Protein AF-A0A3D6EUZ1-F1 (afdb_monomer_lite)

Secondary structure (DSSP, 8-state):
------HHHHHHHHHTT--------SS-HHHHHHHHHHHH----EEEEEEEEEEEETTEEEEEEEEEEE-TTSS-EEEEE--TT---

Radius of gyration: 16.71 Å; chains: 1; bounding box: 43×28×43 Å

Sequence (87 aa):
MKLKLDNDVIAEDFFQHAHLLGIVAPVKDYHFIWHVNNRMGYQFRLHTDTEMHLRKKNRDYYFPVFVHLAAGCSIGHYIYNNQNKGE

pLDDT: mean 89.3, std 7.54, range [50.12, 95.75]

Structure (mmCIF, N/CA/C/O backbone):
data_AF-A0A3D6EUZ1-F1
#
_entry.id   AF-A0A3D6EUZ1-F1
#
loop_
_atom_site.group_PDB
_atom_site.id
_atom_site.type_symbol
_atom_site.label_atom_id
_atom_site.label_alt_id
_atom_site.label_comp_id
_atom_site.label_asym_id
_atom_site.label_entity_id
_atom_site.label_seq_id
_atom_site.pdbx_PDB_ins_code
_atom_site.Cartn_x
_atom_site.Cartn_y
_atom_site.Cartn_z
_atom_site.occupancy
_atom_site.B_iso_or_equiv
_atom_site.auth_seq_id
_atom_site.auth_comp_id
_atom_site.auth_asym_id
_atom_site.auth_atom_id
_atom_site.pdbx_PDB_model_num
ATOM 1 N N . MET A 1 1 ? -30.360 13.186 -28.767 1.00 50.12 1 MET A N 1
ATOM 2 C CA . MET A 1 1 ? -30.006 11.966 -28.012 1.00 50.12 1 MET A CA 1
ATOM 3 C C . MET A 1 1 ? -29.023 12.381 -26.923 1.00 50.12 1 MET A C 1
ATOM 5 O O . MET A 1 1 ? -27.980 12.922 -27.261 1.00 50.12 1 MET A O 1
ATOM 9 N N . LYS A 1 2 ? -29.396 12.299 -25.641 1.00 57.41 2 LYS A N 1
ATOM 10 C CA . LYS A 1 2 ? -28.567 12.802 -24.532 1.00 57.41 2 LYS A CA 1
ATOM 11 C C . LYS A 1 2 ? -27.675 11.649 -24.067 1.00 57.41 2 LYS A C 1
ATOM 13 O O . LYS A 1 2 ? -28.160 10.752 -23.388 1.00 57.41 2 LYS A O 1
ATOM 18 N N . LEU A 1 3 ? -26.421 11.628 -24.514 1.00 75.81 3 LEU A N 1
ATOM 19 C CA . LEU A 1 3 ? -25.436 10.642 -24.067 1.00 75.81 3 LEU A CA 1
ATOM 20 C C . LEU A 1 3 ? -25.147 10.925 -22.590 1.00 75.81 3 LEU A C 1
ATOM 22 O O . LEU A 1 3 ? -24.587 11.968 -22.253 1.00 75.81 3 LEU A O 1
ATOM 26 N N . LYS A 1 4 ? -25.627 10.048 -21.709 1.00 84.62 4 LYS A N 1
ATOM 27 C CA . LYS A 1 4 ? -25.341 10.104 -20.278 1.00 84.62 4 LYS A CA 1
ATOM 28 C C . LYS A 1 4 ? -24.198 9.133 -20.016 1.00 84.62 4 LYS A C 1
ATOM 30 O O . LYS A 1 4 ? -24.279 7.982 -20.427 1.00 84.62 4 LYS A O 1
ATOM 35 N N . LEU A 1 5 ? -23.146 9.626 -19.373 1.00 85.81 5 LEU A N 1
ATOM 36 C CA . LEU A 1 5 ? -22.049 8.790 -18.915 1.00 85.81 5 LEU A CA 1
ATOM 37 C C . LEU A 1 5 ? -22.576 7.853 -17.825 1.00 85.81 5 LEU A C 1
ATOM 39 O O . LEU A 1 5 ? -23.184 8.321 -16.856 1.00 85.81 5 LEU A O 1
ATOM 43 N N . ASP A 1 6 ? -22.379 6.556 -18.018 1.00 90.50 6 ASP A N 1
ATOM 44 C CA . ASP A 1 6 ? -22.702 5.546 -17.021 1.00 90.50 6 ASP A CA 1
ATOM 45 C C . ASP A 1 6 ? -21.466 5.312 -16.148 1.00 90.50 6 ASP A C 1
ATOM 47 O O . ASP A 1 6 ? -20.513 4.650 -16.553 1.00 90.50 6 ASP A O 1
ATOM 51 N N . ASN A 1 7 ? -21.448 5.944 -14.975 1.00 91.75 7 ASN A N 1
ATOM 52 C CA . ASN A 1 7 ? -20.313 5.848 -14.062 1.00 91.75 7 ASN A CA 1
ATOM 53 C C . ASN A 1 7 ? -20.185 4.457 -13.432 1.00 91.75 7 ASN A C 1
ATOM 55 O O . ASN A 1 7 ? -19.079 4.101 -13.033 1.00 91.75 7 ASN A O 1
ATOM 59 N N . ASP A 1 8 ? -21.275 3.690 -13.344 1.00 92.56 8 ASP A N 1
ATOM 60 C CA . ASP A 1 8 ? -21.260 2.372 -12.709 1.00 92.56 8 ASP A CA 1
ATOM 61 C C . ASP A 1 8 ? -20.506 1.381 -13.602 1.00 92.56 8 ASP A C 1
ATOM 63 O O . ASP A 1 8 ? -19.584 0.712 -13.138 1.00 92.56 8 ASP A O 1
ATOM 67 N N . VAL A 1 9 ? -20.795 1.399 -14.908 1.00 93.50 9 VAL A N 1
ATOM 68 C CA . VAL A 1 9 ? -20.066 0.607 -15.916 1.00 93.50 9 VAL A CA 1
ATOM 69 C C . VAL A 1 9 ? -18.578 0.971 -15.944 1.00 93.50 9 VAL A C 1
ATOM 71 O O . VAL A 1 9 ? -17.720 0.096 -15.997 1.00 93.50 9 VAL A O 1
ATOM 74 N N . ILE A 1 10 ? -18.249 2.264 -15.862 1.00 93.56 10 ILE A N 1
ATOM 75 C CA . ILE A 1 10 ? -16.849 2.720 -15.861 1.00 93.56 10 ILE A CA 1
ATOM 76 C C . ILE A 1 10 ? -16.115 2.261 -14.603 1.00 93.56 10 ILE A C 1
ATOM 78 O O . ILE A 1 10 ? -14.950 1.873 -14.678 1.00 93.56 10 ILE A O 1
ATOM 82 N N . ALA A 1 11 ? -16.769 2.328 -13.443 1.00 92.94 11 ALA A N 1
ATOM 83 C CA . ALA A 1 11 ? -16.177 1.868 -12.197 1.00 92.94 11 ALA A CA 1
ATOM 84 C C . ALA A 1 11 ? -15.926 0.356 -12.236 1.00 92.94 11 ALA A C 1
ATOM 86 O O . ALA A 1 11 ? -14.848 -0.090 -11.844 1.00 92.94 11 ALA A O 1
ATOM 87 N N . GLU A 1 12 ? -16.881 -0.422 -12.745 1.00 93.25 12 GLU A N 1
ATOM 88 C CA . GLU A 1 12 ? -16.737 -1.869 -12.889 1.00 93.25 12 GLU A CA 1
ATOM 89 C C . GLU A 1 12 ? -15.557 -2.222 -13.808 1.00 93.25 12 GLU A C 1
ATOM 91 O O . GLU A 1 12 ? -14.650 -2.935 -13.379 1.00 93.25 12 GLU A O 1
ATOM 96 N N . ASP A 1 13 ? -15.477 -1.615 -14.996 1.00 92.81 13 ASP A N 1
ATOM 97 C CA . ASP A 1 13 ? -14.359 -1.803 -15.931 1.00 92.81 13 ASP A CA 1
ATOM 98 C C . ASP A 1 13 ? -13.005 -1.377 -15.341 1.00 92.81 13 ASP A C 1
ATOM 100 O O . ASP A 1 13 ? -11.977 -2.002 -15.619 1.00 92.81 13 ASP A O 1
ATOM 104 N N . PHE A 1 14 ? -12.977 -0.319 -14.526 1.00 90.69 14 PHE A N 1
ATOM 105 C CA . PHE A 1 14 ? -11.751 0.174 -13.899 1.00 90.69 14 PHE A CA 1
ATOM 106 C C . PHE A 1 14 ? -11.242 -0.768 -12.797 1.00 90.69 14 PHE A C 1
ATOM 108 O O . PHE A 1 14 ? -10.038 -1.013 -12.697 1.00 90.69 14 PHE A O 1
ATOM 115 N N . PHE A 1 15 ? -12.141 -1.311 -11.971 1.00 90.94 15 PHE A N 1
ATOM 116 C CA . PHE A 1 15 ? -11.782 -2.142 -10.817 1.00 90.94 15 PHE A CA 1
ATOM 117 C C . PHE A 1 15 ? -11.841 -3.653 -11.080 1.00 90.94 15 PHE A C 1
ATOM 119 O O . PHE A 1 15 ? -11.455 -4.418 -10.199 1.00 90.94 15 PHE A O 1
ATOM 126 N N . GLN A 1 16 ? -12.248 -4.108 -12.269 1.00 93.00 16 GLN A N 1
ATOM 127 C CA . GLN A 1 16 ? -12.416 -5.536 -12.592 1.00 93.00 16 GLN A CA 1
ATOM 128 C C . GLN A 1 16 ? -11.178 -6.415 -12.316 1.00 93.00 16 GLN A C 1
ATOM 130 O O . GLN A 1 16 ? -11.303 -7.611 -12.058 1.00 93.00 16 GLN A O 1
ATOM 135 N N . HIS A 1 17 ? -9.973 -5.837 -12.367 1.00 90.88 17 HIS A N 1
ATOM 136 C CA . HIS A 1 17 ? -8.705 -6.535 -12.117 1.00 90.88 17 HIS A CA 1
ATOM 137 C C . HIS A 1 17 ? -8.067 -6.168 -10.770 1.00 90.88 17 HIS A C 1
ATOM 139 O O . HIS A 1 17 ? -6.952 -6.596 -10.466 1.00 90.88 17 HIS A O 1
ATOM 145 N N . ALA A 1 18 ? -8.747 -5.356 -9.959 1.00 92.69 18 ALA A N 1
ATOM 146 C CA . ALA A 1 18 ? -8.287 -5.010 -8.629 1.00 92.69 18 ALA A CA 1
ATOM 147 C C . ALA A 1 18 ? -8.628 -6.145 -7.658 1.00 92.69 18 ALA A C 1
ATOM 149 O O . ALA A 1 18 ? -9.778 -6.559 -7.519 1.00 92.69 18 ALA A O 1
ATOM 150 N N . HIS A 1 19 ? -7.617 -6.624 -6.940 1.00 92.06 19 HIS A N 1
ATOM 151 C CA . HIS A 1 19 ? -7.788 -7.624 -5.895 1.00 92.06 19 HIS A CA 1
ATOM 152 C C . HIS A 1 19 ? -7.406 -7.027 -4.545 1.00 92.06 19 HIS A C 1
ATOM 154 O O . HIS A 1 19 ? -6.336 -6.436 -4.398 1.00 92.06 19 HIS A O 1
ATOM 160 N N . LEU A 1 20 ? -8.275 -7.212 -3.551 1.00 92.38 20 LEU A N 1
ATOM 161 C CA . LEU A 1 20 ? -8.029 -6.809 -2.171 1.00 92.38 20 LEU A CA 1
ATOM 162 C C . LEU A 1 20 ? -7.825 -8.051 -1.302 1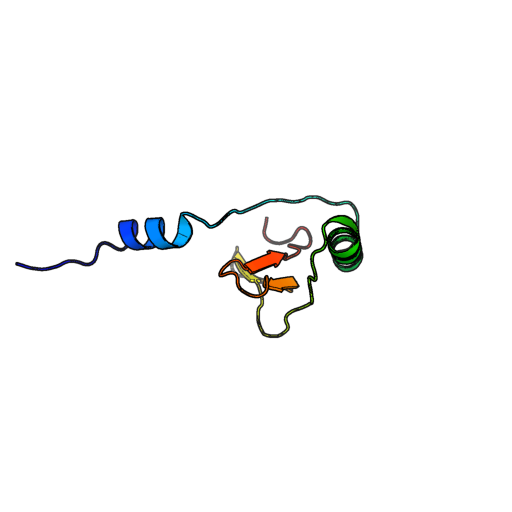.00 92.38 20 LEU A C 1
ATOM 164 O O . LEU A 1 20 ? -8.636 -8.975 -1.328 1.00 92.38 20 LEU A O 1
ATOM 168 N N . LEU A 1 21 ? -6.753 -8.055 -0.511 1.00 92.94 21 LEU A N 1
ATOM 169 C CA . LEU A 1 21 ? -6.416 -9.138 0.407 1.00 92.94 21 LEU A CA 1
ATOM 170 C C . LEU A 1 21 ? -6.186 -8.578 1.813 1.00 92.94 21 LEU A C 1
ATOM 172 O O . LEU A 1 21 ? -5.343 -7.705 2.008 1.00 92.94 21 LEU A O 1
ATOM 176 N N . GLY A 1 22 ? -6.910 -9.114 2.796 1.00 92.56 22 GLY A N 1
ATOM 177 C CA . GLY A 1 22 ? -6.668 -8.848 4.213 1.00 92.56 22 GLY A CA 1
ATOM 178 C C . GLY A 1 22 ? -5.649 -9.829 4.787 1.00 92.56 22 GLY A C 1
ATOM 179 O O . GLY A 1 22 ? -5.781 -11.037 4.598 1.00 92.56 22 GLY A O 1
ATOM 180 N N . ILE A 1 23 ? -4.640 -9.322 5.496 1.00 91.62 23 ILE A N 1
ATOM 181 C CA . ILE A 1 23 ? -3.598 -10.140 6.128 1.00 91.62 23 ILE A CA 1
ATOM 182 C C . ILE A 1 23 ? -3.487 -9.754 7.599 1.00 91.62 23 ILE A C 1
ATOM 184 O O . ILE A 1 23 ? -3.283 -8.587 7.927 1.00 91.62 23 ILE A O 1
ATOM 188 N N . VAL A 1 24 ? -3.562 -10.751 8.481 1.00 91.56 24 VAL A N 1
ATOM 189 C CA . VAL A 1 24 ? -3.270 -10.599 9.909 1.00 91.56 24 VAL A CA 1
ATOM 190 C C . VAL A 1 24 ? -1.960 -11.314 10.207 1.00 91.56 24 VAL A C 1
ATOM 192 O O . VAL A 1 24 ? -1.809 -12.496 9.899 1.00 91.56 24 VAL A O 1
ATOM 195 N N . ALA A 1 25 ? -1.003 -10.603 10.801 1.00 89.75 25 ALA A N 1
ATOM 196 C CA . ALA A 1 25 ? 0.307 -11.152 11.128 1.00 89.75 25 ALA A CA 1
ATOM 197 C C . ALA A 1 25 ? 0.777 -10.675 12.515 1.00 89.75 25 ALA A C 1
ATOM 199 O O . ALA A 1 25 ? 0.628 -9.495 12.832 1.00 89.75 25 ALA A O 1
ATOM 200 N N . PRO A 1 26 ? 1.398 -11.545 13.336 1.00 90.75 26 PRO A N 1
ATOM 201 C CA . PRO A 1 26 ? 1.875 -11.197 14.676 1.00 90.75 26 PRO A CA 1
ATOM 202 C C . PRO A 1 26 ? 3.267 -10.534 14.651 1.00 90.75 26 PRO A C 1
ATOM 204 O O . PRO A 1 26 ? 4.085 -10.752 15.542 1.00 90.75 26 PRO A O 1
ATOM 207 N N . VAL A 1 27 ? 3.582 -9.767 13.605 1.00 92.00 27 VAL A N 1
ATOM 208 C CA . VAL A 1 27 ? 4.897 -9.135 13.407 1.00 92.00 27 VAL A CA 1
ATOM 209 C C . VAL A 1 27 ? 4.730 -7.666 13.032 1.00 92.00 27 VAL A C 1
ATOM 211 O O . VAL A 1 27 ? 3.680 -7.252 12.546 1.00 92.00 27 VAL A O 1
ATOM 214 N N . LYS A 1 28 ? 5.779 -6.864 13.238 1.00 90.31 28 LYS A N 1
ATOM 215 C CA . LYS A 1 28 ? 5.784 -5.463 12.791 1.00 90.31 28 LYS A CA 1
ATOM 216 C C . LYS A 1 28 ? 5.774 -5.385 11.261 1.00 90.31 28 LYS A C 1
ATOM 218 O O . LYS A 1 28 ? 6.284 -6.281 10.586 1.00 90.31 28 LYS A O 1
ATOM 223 N N . ASP A 1 29 ? 5.242 -4.290 10.733 1.00 89.88 29 ASP A N 1
ATOM 224 C CA . ASP A 1 29 ? 5.152 -3.997 9.298 1.00 89.88 29 ASP A CA 1
ATOM 225 C C . ASP A 1 29 ? 6.472 -4.213 8.544 1.00 89.88 29 ASP A C 1
ATOM 227 O O . ASP A 1 29 ? 6.507 -4.988 7.593 1.00 89.88 29 ASP A O 1
ATOM 231 N N . TYR A 1 30 ? 7.581 -3.625 8.990 1.00 90.75 30 TYR A N 1
ATOM 232 C CA . TYR A 1 30 ? 8.865 -3.758 8.300 1.00 90.75 30 TYR A CA 1
ATOM 233 C C . TYR A 1 30 ? 9.388 -5.205 8.289 1.00 90.75 30 TYR A C 1
ATOM 235 O O . TYR A 1 30 ? 10.003 -5.627 7.310 1.00 90.75 30 TYR A O 1
ATOM 243 N N . HIS A 1 31 ? 9.118 -5.992 9.340 1.00 94.19 31 HIS A N 1
ATOM 244 C CA . HIS A 1 31 ? 9.465 -7.417 9.371 1.00 94.19 31 HIS A CA 1
ATOM 245 C C . HIS A 1 31 ? 8.611 -8.211 8.382 1.00 94.19 31 HIS A C 1
ATOM 247 O O . HIS A 1 31 ? 9.136 -9.062 7.665 1.00 94.19 31 HIS A O 1
ATOM 253 N N . PHE A 1 32 ? 7.311 -7.915 8.311 1.00 94.44 32 PHE A N 1
ATOM 254 C CA . PHE A 1 32 ? 6.418 -8.523 7.331 1.00 94.44 32 PHE A CA 1
ATOM 255 C C . PHE A 1 32 ? 6.882 -8.233 5.899 1.00 94.44 32 PHE A C 1
ATOM 257 O O . PHE A 1 32 ? 7.077 -9.163 5.118 1.00 94.44 32 PHE A O 1
ATOM 264 N N . ILE A 1 33 ? 7.147 -6.963 5.581 1.00 95.31 33 ILE A N 1
ATOM 265 C CA . ILE A 1 33 ? 7.642 -6.537 4.266 1.00 95.31 33 ILE A CA 1
ATOM 266 C C . ILE A 1 33 ? 8.967 -7.224 3.926 1.00 95.31 33 ILE A C 1
ATOM 268 O O . ILE A 1 33 ? 9.130 -7.735 2.818 1.00 95.31 33 ILE A O 1
ATOM 272 N N . TRP A 1 34 ? 9.892 -7.318 4.886 1.00 94.50 34 TRP A N 1
ATOM 273 C CA . TRP A 1 34 ? 11.143 -8.048 4.695 1.00 94.50 34 TRP A CA 1
ATOM 274 C C . TRP A 1 34 ? 10.899 -9.525 4.353 1.00 94.50 34 TRP A C 1
ATOM 276 O O . TRP A 1 34 ? 11.503 -10.045 3.416 1.00 94.50 34 TRP A O 1
ATOM 286 N N . HIS A 1 35 ? 9.988 -10.209 5.049 1.00 94.44 35 HIS A N 1
ATOM 287 C CA . HIS A 1 35 ? 9.648 -11.596 4.726 1.00 94.44 35 HIS A CA 1
ATOM 288 C C . HIS A 1 35 ? 9.019 -11.748 3.339 1.00 94.44 35 HIS A C 1
ATOM 290 O O . HIS A 1 35 ? 9.410 -12.656 2.605 1.00 94.44 35 HIS A O 1
ATOM 296 N N . VAL A 1 36 ? 8.082 -10.871 2.972 1.00 94.44 36 VAL A N 1
ATOM 297 C CA . VAL A 1 36 ? 7.423 -10.889 1.657 1.00 94.44 36 VAL A CA 1
ATOM 298 C C . VAL A 1 36 ? 8.448 -10.714 0.540 1.00 94.44 36 VAL A C 1
ATOM 300 O O . VAL A 1 36 ? 8.476 -11.520 -0.389 1.00 94.44 36 VAL A O 1
ATOM 303 N N . ASN A 1 37 ? 9.336 -9.727 0.667 1.00 95.75 37 ASN A N 1
ATOM 304 C CA . ASN A 1 37 ? 10.367 -9.467 -0.334 1.00 95.75 37 ASN A CA 1
ATOM 305 C C . ASN A 1 37 ? 11.305 -10.669 -0.518 1.00 95.75 37 ASN A C 1
ATOM 307 O O . ASN A 1 37 ? 11.558 -11.094 -1.643 1.00 95.75 37 ASN A O 1
ATOM 311 N N . ASN A 1 38 ? 11.778 -11.268 0.579 1.00 94.94 38 ASN A N 1
ATOM 312 C CA . ASN A 1 38 ? 12.728 -12.382 0.505 1.00 94.94 38 ASN A CA 1
ATOM 313 C C . ASN A 1 38 ? 12.106 -13.705 0.040 1.00 94.94 38 ASN A C 1
ATOM 315 O O . ASN A 1 38 ? 12.811 -14.534 -0.527 1.00 94.94 38 ASN A O 1
ATOM 319 N N . ARG A 1 39 ? 10.816 -13.944 0.311 1.00 94.44 39 ARG A N 1
ATOM 320 C CA . ARG A 1 39 ? 10.176 -15.244 0.032 1.00 94.44 39 ARG A CA 1
ATOM 321 C C . ARG A 1 39 ? 9.379 -15.280 -1.263 1.00 94.44 39 ARG A C 1
ATOM 323 O O . ARG A 1 39 ? 9.241 -16.353 -1.834 1.00 94.44 39 ARG A O 1
ATOM 330 N N . MET A 1 40 ? 8.836 -14.144 -1.700 1.00 91.19 40 MET A N 1
ATOM 331 C CA . MET A 1 40 ? 7.942 -14.081 -2.863 1.00 91.19 40 MET A CA 1
ATOM 332 C C . MET A 1 40 ? 8.550 -13.342 -4.061 1.00 91.19 40 MET A C 1
ATOM 334 O O . MET A 1 40 ? 7.891 -13.196 -5.081 1.00 91.19 40 MET A O 1
ATOM 338 N N . GLY A 1 41 ? 9.801 -12.879 -3.954 1.00 86.75 41 GLY A N 1
ATOM 339 C CA . GLY A 1 41 ? 10.503 -12.201 -5.050 1.00 86.75 41 GLY A CA 1
ATOM 340 C C . GLY A 1 41 ? 10.049 -10.760 -5.300 1.00 86.75 41 GLY A C 1
ATOM 341 O O . GLY A 1 41 ? 10.475 -10.147 -6.275 1.00 86.75 41 GLY A O 1
ATOM 342 N N . TYR A 1 42 ? 9.215 -10.200 -4.422 1.00 92.00 42 TYR A N 1
ATOM 343 C CA . TYR A 1 42 ? 8.795 -8.804 -4.501 1.00 92.00 42 TYR A CA 1
ATOM 344 C C . TYR A 1 42 ? 9.872 -7.845 -3.983 1.00 92.00 42 TYR A C 1
ATOM 346 O O . TYR A 1 42 ? 10.800 -8.217 -3.264 1.00 92.00 42 TYR A O 1
ATOM 354 N N . GLN A 1 43 ? 9.732 -6.573 -4.350 1.00 93.62 43 GLN A N 1
ATOM 355 C CA . GLN A 1 43 ? 10.608 -5.484 -3.912 1.00 93.62 43 GLN A CA 1
ATOM 356 C C . GLN A 1 43 ? 9.768 -4.321 -3.384 1.00 93.62 43 GLN A C 1
ATOM 358 O O . GLN A 1 43 ? 9.815 -3.216 -3.922 1.00 93.62 43 GLN A O 1
ATOM 363 N N . PHE A 1 44 ? 8.967 -4.585 -2.353 1.00 95.12 44 PHE A N 1
ATOM 364 C CA . PHE A 1 44 ? 8.195 -3.561 -1.661 1.00 95.12 44 PHE A CA 1
ATOM 365 C C . PHE A 1 44 ? 9.119 -2.561 -0.970 1.00 95.12 44 PHE A C 1
ATOM 367 O O . PHE A 1 44 ? 10.006 -2.949 -0.202 1.00 95.12 44 PHE A O 1
ATOM 374 N N . ARG A 1 45 ? 8.881 -1.273 -1.223 1.00 93.06 45 ARG A N 1
ATOM 375 C CA . ARG A 1 45 ? 9.578 -0.146 -0.589 1.00 93.06 45 ARG A CA 1
ATOM 376 C C . ARG A 1 45 ? 8.567 0.854 -0.059 1.00 93.06 45 ARG A C 1
ATOM 378 O O . ARG A 1 45 ? 7.489 0.987 -0.630 1.00 93.06 45 ARG A O 1
ATOM 385 N N . LEU A 1 46 ? 8.924 1.542 1.023 1.00 92.81 46 LEU A N 1
ATOM 386 C CA . LEU A 1 46 ? 8.111 2.636 1.544 1.00 92.81 46 LEU A CA 1
ATOM 387 C C . LEU A 1 46 ? 7.994 3.720 0.468 1.00 92.81 46 LEU A C 1
ATOM 389 O O . LEU A 1 46 ? 9.012 4.170 -0.057 1.00 92.81 46 LEU A O 1
ATOM 393 N N . HIS A 1 47 ? 6.767 4.118 0.153 1.00 92.56 47 HIS A N 1
ATOM 394 C CA . HIS A 1 47 ? 6.485 5.182 -0.796 1.00 92.56 47 HIS A CA 1
ATOM 395 C C . HIS A 1 47 ? 6.044 6.425 -0.024 1.00 92.56 47 HIS A C 1
ATOM 397 O O . HIS A 1 47 ? 5.003 6.412 0.623 1.00 92.56 47 HIS A O 1
ATOM 403 N N . THR A 1 48 ? 6.856 7.483 -0.046 1.00 87.06 48 THR A N 1
ATOM 404 C CA . THR A 1 48 ? 6.619 8.700 0.753 1.00 87.06 48 THR A CA 1
ATOM 405 C C . THR A 1 48 ? 5.514 9.583 0.194 1.00 87.06 48 THR A C 1
ATOM 407 O O . THR A 1 48 ? 4.943 10.380 0.927 1.00 87.06 48 THR A O 1
ATOM 410 N N . ASP A 1 49 ? 5.200 9.422 -1.090 1.00 87.44 49 ASP A N 1
ATOM 411 C CA . ASP A 1 49 ? 4.268 10.301 -1.797 1.00 87.44 49 ASP A CA 1
ATOM 412 C C . ASP A 1 49 ? 2.847 9.717 -1.829 1.00 87.44 49 ASP A C 1
ATOM 414 O O . ASP A 1 49 ? 1.927 10.315 -2.381 1.00 87.44 49 ASP A O 1
ATOM 418 N N . THR A 1 50 ? 2.653 8.515 -1.276 1.00 85.75 50 THR A N 1
ATOM 419 C CA . THR A 1 50 ? 1.348 7.849 -1.229 1.00 85.75 50 THR A CA 1
ATOM 420 C C . THR A 1 50 ? 1.050 7.385 0.182 1.00 85.75 50 THR A C 1
ATOM 422 O O . THR A 1 50 ? 1.765 6.561 0.746 1.00 85.75 50 THR A O 1
ATOM 425 N N . GLU A 1 51 ? -0.063 7.872 0.716 1.00 85.88 51 GLU A N 1
ATOM 426 C CA . GLU A 1 51 ? -0.597 7.472 2.010 1.00 85.88 51 GLU A CA 1
ATOM 427 C C . GLU A 1 51 ? -2.020 6.952 1.840 1.00 85.88 51 GLU A C 1
ATOM 429 O O . GLU A 1 51 ? -2.803 7.478 1.047 1.00 85.88 51 GLU A O 1
ATOM 434 N N . MET A 1 52 ? -2.368 5.922 2.608 1.00 89.12 52 MET A N 1
ATOM 435 C CA . MET A 1 52 ? -3.750 5.469 2.689 1.00 89.12 52 MET A CA 1
ATOM 436 C C . MET A 1 52 ? -4.476 6.318 3.733 1.00 89.12 52 MET A C 1
ATOM 438 O O . MET A 1 52 ? -4.161 6.242 4.923 1.00 89.12 52 MET A O 1
ATOM 442 N N . HIS A 1 53 ? -5.447 7.115 3.288 1.00 91.12 53 HIS A N 1
ATOM 4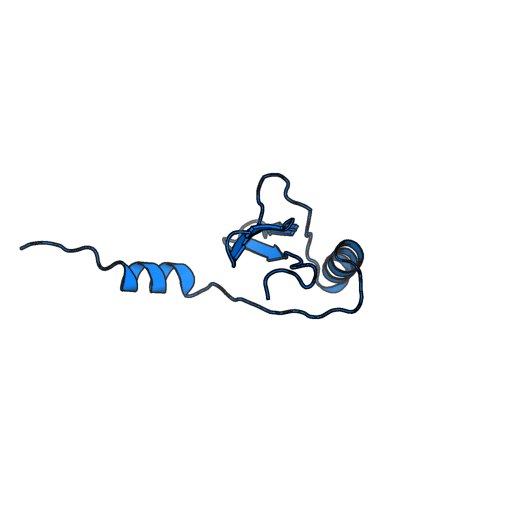43 C CA . HIS A 1 53 ? -6.269 7.963 4.151 1.00 91.12 53 HIS A CA 1
ATOM 444 C C . HIS A 1 53 ? -7.625 7.310 4.421 1.00 91.12 53 HIS A C 1
ATOM 446 O O . HIS A 1 53 ? -8.337 6.901 3.505 1.00 91.12 53 HIS A O 1
ATOM 452 N N . LEU A 1 54 ? -7.996 7.229 5.697 1.00 90.94 54 LEU A N 1
ATOM 453 C CA . LEU A 1 54 ? -9.297 6.744 6.145 1.00 90.94 54 LEU A CA 1
ATOM 454 C C . LEU A 1 54 ? -9.930 7.764 7.090 1.00 90.94 54 LEU A C 1
ATOM 456 O O . LEU A 1 54 ? -9.390 8.052 8.158 1.00 90.94 54 LEU A O 1
ATOM 460 N N . ARG A 1 55 ? -11.126 8.248 6.746 1.00 91.06 55 ARG A N 1
ATOM 461 C CA . ARG A 1 55 ? -11.931 9.105 7.625 1.00 91.06 55 ARG A CA 1
ATOM 462 C C . ARG A 1 55 ? -13.043 8.305 8.292 1.00 91.06 55 ARG A C 1
ATOM 464 O O . ARG A 1 55 ? -13.940 7.798 7.625 1.00 91.06 55 ARG A O 1
ATOM 471 N N . LYS A 1 56 ? -13.024 8.222 9.624 1.00 90.81 56 LYS A N 1
ATOM 472 C CA . LYS A 1 56 ? -14.026 7.480 10.406 1.00 90.81 56 LYS A CA 1
ATOM 473 C C . LYS A 1 56 ? -14.320 8.167 11.734 1.00 90.81 56 LYS A C 1
ATOM 475 O O . LYS A 1 56 ? -13.403 8.587 12.429 1.00 90.81 56 LYS A O 1
ATOM 480 N N . LYS A 1 57 ? -15.603 8.273 12.109 1.00 88.62 57 LYS A N 1
ATOM 481 C CA . LYS A 1 57 ? -16.058 8.907 13.370 1.00 88.62 57 LYS A CA 1
ATOM 482 C C . LYS A 1 57 ? -15.413 10.285 13.619 1.00 88.62 57 LYS A C 1
ATOM 484 O O . LYS A 1 57 ? -14.967 10.582 14.723 1.00 88.62 57 LYS A O 1
ATOM 489 N N . ASN A 1 58 ? -15.357 11.110 12.571 1.00 91.25 58 ASN A N 1
ATOM 490 C CA . ASN A 1 58 ? -14.753 12.446 12.597 1.00 91.25 58 ASN A CA 1
ATOM 491 C C . ASN A 1 58 ? -13.253 12.468 12.966 1.00 91.25 58 ASN A C 1
ATOM 493 O O . ASN A 1 58 ? -12.758 13.455 13.504 1.00 91.25 58 ASN A O 1
ATOM 497 N N . ARG A 1 59 ? -12.541 11.367 12.700 1.00 92.12 59 ARG A N 1
ATOM 498 C CA . ARG A 1 59 ? -11.087 11.248 12.820 1.00 92.12 59 ARG A CA 1
ATOM 499 C C . ARG A 1 59 ? -10.496 10.824 11.486 1.00 92.12 59 ARG A C 1
ATOM 501 O O . ARG A 1 59 ? -11.078 9.990 10.792 1.00 92.12 59 ARG A O 1
ATOM 508 N N . ASP A 1 60 ? -9.339 11.386 11.175 1.00 92.06 60 ASP A N 1
ATOM 509 C CA . ASP A 1 60 ? -8.553 11.057 9.996 1.00 92.06 60 ASP A CA 1
ATOM 510 C C . ASP A 1 60 ? -7.388 10.149 10.410 1.00 92.06 60 ASP A C 1
ATOM 512 O O . ASP A 1 60 ? -6.655 10.442 11.357 1.00 92.06 60 ASP A O 1
ATOM 516 N N . TYR A 1 61 ? -7.256 9.020 9.723 1.00 91.88 61 TYR A N 1
ATOM 517 C CA . TYR A 1 61 ? -6.183 8.051 9.896 1.00 91.88 61 TYR A CA 1
ATOM 518 C C . TYR A 1 61 ? -5.336 8.026 8.631 1.00 91.88 61 TYR A C 1
ATOM 520 O O . TYR A 1 61 ? -5.881 7.967 7.530 1.00 91.88 61 TYR A O 1
ATOM 528 N N . TYR A 1 62 ? -4.020 8.030 8.809 1.00 91.12 62 TYR A N 1
ATOM 529 C CA . TYR A 1 62 ? -3.046 7.978 7.728 1.00 91.12 62 TYR A CA 1
ATOM 530 C C . TYR A 1 62 ? -2.149 6.772 7.957 1.00 91.12 62 TYR A C 1
ATOM 532 O O . TYR A 1 62 ? -1.623 6.585 9.061 1.00 91.12 62 TYR A O 1
ATOM 540 N N . PHE A 1 63 ? -2.015 5.938 6.932 1.00 91.12 63 PHE A N 1
ATOM 541 C CA . PHE A 1 63 ? -1.200 4.733 6.990 1.00 91.12 63 PHE A CA 1
ATOM 542 C C . PHE A 1 63 ? -0.128 4.769 5.899 1.00 91.12 63 PHE A C 1
ATOM 544 O O . PHE A 1 63 ? -0.456 5.054 4.742 1.00 91.12 63 PHE A O 1
ATOM 551 N N . PRO A 1 64 ? 1.135 4.452 6.241 1.00 90.12 64 PRO A N 1
ATOM 552 C CA . PRO A 1 64 ? 2.198 4.358 5.254 1.00 90.12 64 PRO A CA 1
ATOM 553 C C . PRO A 1 64 ? 1.911 3.221 4.274 1.00 90.12 64 PRO A C 1
ATOM 555 O O . PRO A 1 64 ? 1.378 2.172 4.657 1.00 90.12 64 PRO A O 1
ATOM 558 N N . VAL A 1 65 ? 2.304 3.424 3.018 1.00 93.94 65 VAL A N 1
ATOM 559 C CA . VAL A 1 65 ? 2.108 2.451 1.944 1.00 93.94 65 VAL A CA 1
ATOM 560 C C . VAL A 1 65 ? 3.459 1.960 1.440 1.00 93.94 65 VAL A C 1
ATOM 562 O O . VAL A 1 65 ? 4.357 2.736 1.112 1.00 93.94 65 VAL A O 1
ATOM 565 N N . PHE A 1 66 ? 3.599 0.642 1.361 1.00 94.94 66 PHE A N 1
ATOM 566 C CA . PHE A 1 66 ? 4.694 -0.019 0.676 1.00 94.94 66 PHE A CA 1
ATOM 567 C C . PHE A 1 66 ? 4.246 -0.405 -0.727 1.00 94.94 66 PHE A C 1
ATOM 569 O O . PHE A 1 66 ? 3.192 -1.020 -0.894 1.00 94.94 66 PHE A O 1
ATOM 576 N N . VAL A 1 67 ? 5.055 -0.073 -1.728 1.00 94.56 67 VAL A N 1
ATOM 577 C CA . VAL A 1 67 ? 4.712 -0.258 -3.141 1.00 94.56 67 VAL A CA 1
ATOM 578 C C . VAL A 1 67 ? 5.734 -1.154 -3.822 1.00 94.56 67 VAL A C 1
ATOM 580 O O . VAL A 1 67 ? 6.939 -1.029 -3.595 1.00 94.56 67 VAL A O 1
ATOM 583 N N . HIS A 1 68 ? 5.242 -2.047 -4.675 1.00 94.12 68 HIS A N 1
ATOM 584 C CA . HIS A 1 68 ? 6.041 -2.784 -5.642 1.00 94.12 68 HIS A CA 1
ATOM 585 C C . HIS A 1 68 ? 5.390 -2.680 -7.024 1.00 94.12 68 HIS A C 1
ATOM 587 O O . HIS A 1 68 ? 4.264 -3.135 -7.222 1.00 94.12 68 HIS A O 1
ATOM 593 N N . LE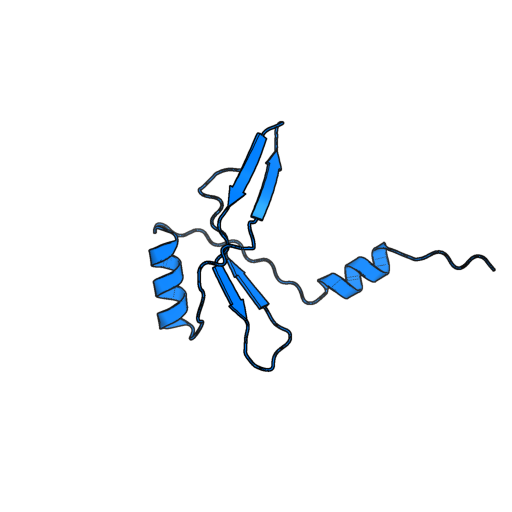U A 1 69 ? 6.107 -2.084 -7.975 1.00 91.19 69 LEU A N 1
ATOM 594 C CA . LEU A 1 69 ? 5.683 -1.972 -9.368 1.00 91.19 69 LEU A CA 1
ATOM 595 C C . LEU A 1 69 ? 6.487 -2.972 -10.197 1.00 91.19 69 LEU A C 1
ATOM 597 O O . LEU A 1 69 ? 7.719 -2.908 -10.219 1.00 91.19 69 LEU A O 1
ATOM 601 N N . ALA A 1 70 ? 5.803 -3.904 -10.855 1.00 86.00 70 ALA A N 1
ATOM 602 C CA . ALA A 1 70 ? 6.462 -4.880 -11.710 1.00 86.00 70 ALA A CA 1
ATOM 603 C C . ALA A 1 70 ? 6.927 -4.206 -13.013 1.00 86.00 70 ALA A C 1
ATOM 605 O O . ALA A 1 70 ? 6.141 -3.575 -13.719 1.00 86.00 70 ALA A O 1
ATOM 606 N N . ALA A 1 71 ? 8.214 -4.333 -13.345 1.00 83.69 71 ALA A N 1
ATOM 607 C CA . ALA A 1 71 ? 8.764 -3.747 -14.565 1.00 83.69 71 ALA A CA 1
ATOM 608 C C . ALA A 1 71 ? 8.100 -4.356 -15.812 1.00 83.69 71 ALA A C 1
ATOM 610 O O . ALA A 1 71 ? 7.972 -5.573 -15.924 1.00 83.69 71 ALA A O 1
ATOM 611 N N . GLY A 1 72 ? 7.684 -3.506 -16.754 1.00 83.00 72 GLY A N 1
ATOM 612 C CA . GLY A 1 72 ? 7.043 -3.947 -17.998 1.00 83.00 72 GLY A CA 1
ATOM 613 C C . GLY A 1 72 ? 5.618 -4.489 -17.835 1.00 83.00 72 GLY A C 1
ATOM 614 O O . GLY A 1 72 ? 5.058 -4.985 -18.807 1.00 83.00 72 GLY A O 1
ATOM 615 N N . CYS A 1 73 ? 5.021 -4.387 -16.644 1.00 79.19 73 CYS A N 1
ATOM 616 C CA . CYS A 1 73 ? 3.625 -4.735 -16.390 1.00 79.19 73 CYS A CA 1
ATOM 617 C C . CYS A 1 73 ? 2.840 -3.508 -15.914 1.00 79.19 73 CYS A C 1
ATOM 619 O O . CYS A 1 73 ? 3.378 -2.619 -15.262 1.00 79.19 73 CYS A O 1
ATOM 621 N N . SER A 1 74 ? 1.535 -3.495 -16.180 1.00 83.19 74 SER A N 1
ATOM 622 C CA . SER A 1 74 ? 0.588 -2.508 -15.640 1.00 83.19 74 SER A CA 1
ATOM 623 C C . SER A 1 74 ? 0.056 -2.893 -14.251 1.00 83.19 74 SER A C 1
ATOM 625 O O . SER A 1 74 ? -0.970 -2.376 -13.817 1.00 83.19 74 SER A O 1
ATOM 627 N N . ILE A 1 75 ? 0.724 -3.827 -13.563 1.00 87.50 75 ILE A N 1
ATOM 628 C CA . ILE A 1 75 ? 0.316 -4.341 -12.253 1.00 87.50 75 ILE A CA 1
ATOM 629 C C . ILE A 1 75 ? 1.147 -3.651 -11.170 1.00 87.50 75 ILE A C 1
ATOM 631 O O . ILE A 1 75 ? 2.378 -3.742 -11.153 1.00 87.50 75 ILE A O 1
ATOM 635 N N . GLY A 1 76 ? 0.454 -2.979 -10.254 1.00 91.38 76 GLY A N 1
ATOM 636 C CA . GLY A 1 76 ? 1.027 -2.402 -9.044 1.00 91.38 76 GLY A CA 1
ATOM 637 C C . GLY A 1 76 ? 0.526 -3.137 -7.808 1.00 91.38 76 GLY A C 1
ATOM 638 O O . GLY A 1 76 ? -0.665 -3.418 -7.683 1.00 91.38 76 GLY A O 1
ATOM 639 N N . HIS A 1 77 ? 1.433 -3.428 -6.882 1.00 93.81 77 HIS A N 1
ATOM 640 C CA . HIS A 1 77 ? 1.096 -4.005 -5.588 1.00 93.81 77 HIS A CA 1
ATOM 641 C C . HIS A 1 77 ? 1.296 -2.972 -4.482 1.00 93.81 77 HIS A C 1
ATOM 643 O O . H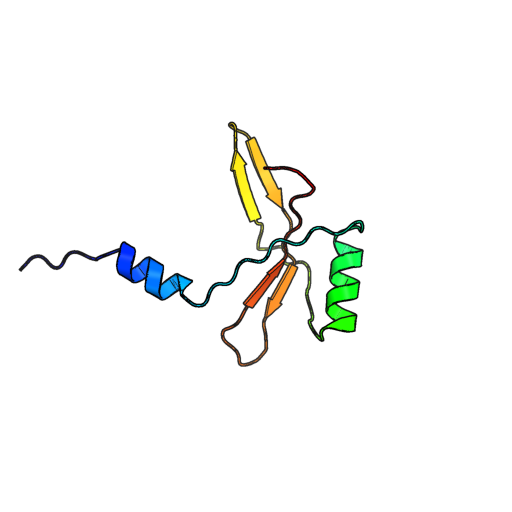IS A 1 77 ? 2.331 -2.304 -4.424 1.00 93.81 77 HIS A O 1
ATOM 649 N N . TYR A 1 78 ? 0.325 -2.899 -3.574 1.00 94.25 78 TYR A N 1
ATOM 650 C CA . TYR A 1 78 ? 0.280 -1.936 -2.478 1.00 94.25 78 TYR A CA 1
ATOM 651 C C . TYR A 1 78 ? -0.011 -2.670 -1.171 1.00 94.25 78 TYR A C 1
ATOM 653 O O . TYR A 1 78 ? -0.925 -3.490 -1.107 1.00 94.25 78 TYR A O 1
ATOM 661 N N . ILE A 1 79 ? 0.762 -2.378 -0.128 1.00 94.75 79 ILE A N 1
ATOM 662 C CA . ILE A 1 79 ? 0.555 -2.914 1.220 1.00 94.75 79 ILE A CA 1
ATOM 663 C C . ILE A 1 79 ? 0.555 -1.745 2.197 1.00 94.75 79 ILE A C 1
ATOM 665 O O . ILE A 1 79 ? 1.527 -0.998 2.266 1.00 94.75 79 ILE A O 1
ATOM 669 N N . TYR A 1 80 ? -0.505 -1.614 2.988 1.00 93.81 80 TYR A N 1
ATOM 670 C CA . TYR A 1 80 ? -0.550 -0.707 4.132 1.00 93.81 80 TYR A CA 1
ATOM 671 C C . TYR A 1 80 ? -0.862 -1.508 5.397 1.00 93.81 80 TYR A C 1
ATOM 673 O O . TYR A 1 80 ? -1.511 -2.552 5.344 1.00 93.81 80 TYR A O 1
ATOM 681 N N . ASN A 1 81 ? -0.393 -1.026 6.544 1.00 91.19 81 ASN A N 1
ATOM 682 C CA . ASN A 1 81 ? -0.726 -1.603 7.842 1.00 91.19 81 ASN A CA 1
ATOM 683 C C . ASN A 1 81 ? -1.718 -0.675 8.552 1.00 91.19 81 ASN A C 1
ATOM 685 O O . ASN A 1 81 ? -1.383 0.471 8.845 1.00 91.19 81 ASN A O 1
ATOM 689 N N . ASN A 1 82 ? -2.922 -1.170 8.851 1.00 89.12 82 ASN A N 1
ATOM 690 C CA . ASN A 1 82 ? -3.955 -0.403 9.554 1.00 89.12 82 ASN A CA 1
ATOM 691 C C . ASN A 1 82 ? -3.645 -0.190 11.051 1.00 89.12 82 ASN A C 1
ATOM 693 O O . ASN A 1 82 ? -4.368 0.523 11.735 1.00 89.12 82 ASN A O 1
ATOM 697 N N . GLN A 1 83 ? -2.584 -0.803 11.583 1.00 84.56 83 GLN A N 1
ATOM 698 C CA . GLN A 1 83 ? -2.158 -0.752 12.984 1.00 84.56 83 GLN A CA 1
ATOM 699 C C . GLN A 1 83 ? -3.266 -1.121 13.983 1.00 84.56 83 GLN A C 1
ATOM 701 O O . GLN A 1 83 ? -3.265 -0.607 15.104 1.00 84.56 83 GLN A O 1
ATOM 706 N N . ASN A 1 84 ? -4.224 -1.971 13.588 1.00 82.56 84 ASN A N 1
ATOM 707 C CA . ASN A 1 84 ? -5.437 -2.246 14.367 1.00 82.56 84 ASN A CA 1
ATOM 708 C C . ASN A 1 84 ? -6.248 -0.965 14.694 1.00 82.56 84 ASN A C 1
ATOM 710 O O . ASN A 1 84 ? -6.866 -0.831 15.750 1.00 82.56 84 ASN A O 1
ATOM 714 N N . LYS A 1 85 ? -6.185 0.032 13.807 1.00 80.62 85 LYS A N 1
ATOM 715 C CA . LYS A 1 85 ? -6.923 1.297 13.865 1.00 80.62 85 LYS A CA 1
ATOM 716 C C . LYS A 1 85 ? -7.838 1.384 12.646 1.00 80.62 85 LYS A C 1
ATOM 718 O O . LYS A 1 85 ? -7.512 0.891 11.573 1.00 80.62 85 LYS A O 1
ATOM 723 N N . GLY A 1 86 ? -8.972 2.062 12.796 1.00 71.19 86 GLY A N 1
ATOM 724 C CA . GLY A 1 86 ? -9.890 2.317 11.681 1.00 71.19 86 GLY A CA 1
ATOM 725 C C . GLY A 1 86 ? -10.913 1.207 11.399 1.00 71.19 86 GLY A C 1
ATOM 726 O O . GLY A 1 86 ? -11.870 1.470 10.668 1.00 71.19 86 GLY A O 1
ATOM 727 N N . GLU A 1 87 ? -10.785 0.031 12.025 1.00 64.25 87 GLU A N 1
ATOM 728 C CA . GLU A 1 87 ? -11.848 -0.993 12.104 1.00 64.25 87 GLU A CA 1
ATOM 729 C C . GLU A 1 87 ? -13.042 -0.585 12.971 1.00 64.25 87 GLU A C 1
ATOM 731 O O . GLU A 1 87 ? -12.984 0.437 13.702 1.00 64.25 87 GLU A O 1
#

Foldseek 3Di:
DDDDDDVVVVVCVVCVPPDDDDDDDPDDPVVVQVCCCVPVVFDWDWDPVDWDWDADPNDIDTWTWTWTDDPPDPDIDIDTDCVPPPD

=== Feature glossary ===
A reading guide for the features in this record.

Start from the sequence.

  · Sequence gives the chain of amino acids in standard one-letter code (A=alanine, C=cysteine, …, Y=tyrosine), read N→C. It is the only feature that is directly encoded by the gene; all structural features are derived from the folded form of this sequence.

Fold it, and you get atomic coordinates and the backbone conformation that goes with them.

  · The mmCIF table is the protein's shape written out 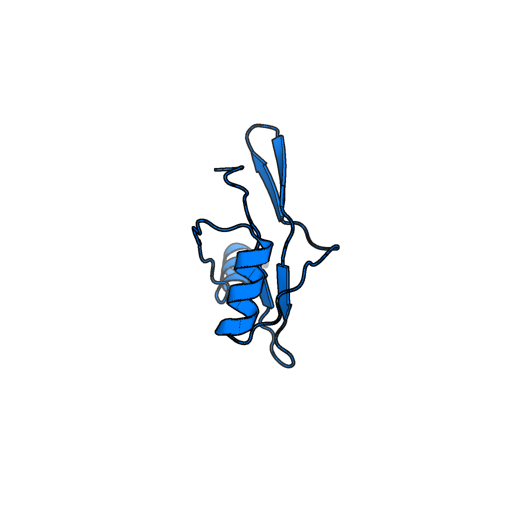atom by atom. For each backbone N, Cα, C, and carbonyl O, it records an (x, y, z) coordinate triple in Å plus the residue type, chain letter, and residue number.

  · Backbone dihedral angles. Every residue except chain termini has a φ (preceding-C → N → Cα → C) and a ψ (N → Cα → C → next-N). They are reported in degrees following the IUPAC sign convention. Secondary structure is essentially a statement about which (φ, ψ) basin each residue occupies.

  · DSSP 8-state secondary structure assigns each residue one of H (α-helix), G (3₁₀-helix), I (π-helix), E (extended β-strand), B (isolated β-bridge), T (hydrogen-bonded turn), S (bend), or '-' (coil). The assignment is computed from backbone hydrogen-bond geometry via the Kabsch–Sander algorithm.

  · P-SEA three-state annotation labels each residue as helix, strand, or coil based purely on the geometry of the Cα trace. It serves as a fallback when the full backbone (and thus DSSP) is unavailable.

Summarize the fold with a handful of shape descriptors and a per-residue structural alphabet.

  · Radius of gyration (Rg) is the root-mean-square distance of Cα atoms from their centroid — a single number for overall size and compactness. A globular domain of N residues has Rg ≈ 2.2·N^0.38 Å; an extended or disordered chain has a much larger Rg. The Cα contact count is the number of residue pairs whose Cα atoms are within 8 Å and are more than four positions apart in sequence — a standard proxy for tertiary packing density. The bounding box is the smallest axis-aligned box enclosing all Cα atoms.

  · Foldseek's 3Di representation compresses backbone geometry into a per-residue letter drawn from a learned twenty-state alphabet. It captures the tertiary interaction pattern around each residue — which residues are packed against it in space, regardless of where they are in sequence.

  · Accessible surface area quantifies burial. A residue with SASA near zero is packed into the hydrophobic core; one with SASA >100 Å² sits on the surface. Computed here via the Shrake–Rupley numerical algorithm with a 1.4 Å probe.

Ask how reliable the model is.

  · For AlphaFold models, the B-factor field carries pLDDT — the model's own estimate of local accuracy on a 0–100 scale. Regions with pLDDT<50 should be treated as essentially unmodeled; they often correspond to intrinsically disordered segments.

  · For experimental (PDB) structures, the B-factor (temperature factor) quantifies the positional spread of each atom in the crystal — a combination of thermal vibration and static disorder — in units of Å². High B-factors mark flexible loops or poorly resolved regions; low B-factors mark the rigid, well-ordered core.

  · PAE(i, j) answers: if I align the predicted and true structures on residue i, how far off (in Å) do I expect residue j to be? A block-diagonal PAE matrix with low values on the blocks and high values off-diagonal is the signature of a multi-domain protein with confidently predicted domains but uncertain inter-domain orientation.

Place it in context: what it resembles, what it is annotated as, and how it looks.

  · Structural nearest neighbors (via Foldseek easy-search vs the PDB). Reported per hit: target PDB id, E-value, and alignment TM-score. A TM-score above ~0.5 is the conventional threshold for 'same fold'.

  · Functional annotations link the protein to curated databases. InterPro entries identify conserved domains and families by matching the sequence against member-database signatures (Pfam, PROSITE, CDD, …). Gene Ontology (GO) terms describe molecular function, biological process, and cellular component in a controlled vocabulary. CATH places the structu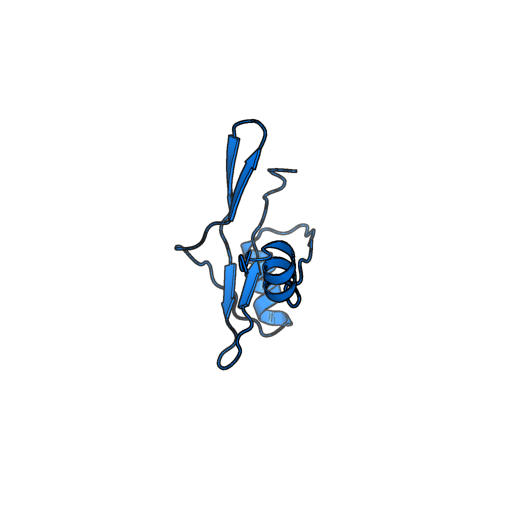re in a hierarchical fold classification (Class/Architecture/Topology/Homologous-superfamily). The organism is the source species.

  · Plot images: a contact map (which residues are close in 3D, as an N×N binary image), a Ramachandran scatter (backbone torsion angles, revealing secondary-structure composition at a glance), and — for AlphaFold structures — a PAE heatmap (pairwise prediction confidence).

  · Structure images are PyMOL renders from six orthogonal camera directions. Cartoon representation draws helices as coils and strands as arrows; sticks shows the backbone as bonds; surface shows the solvent-excluded envelope. Rainbow coloring maps sequence position to hue (blue→red, N→C); chain coloring assigns a distinct color per polypeptide.